Protein AF-A0A8I6X131-F1 (afdb_monomer)

pLDDT: mean 88.71, std 11.03, range [40.94, 98.12]

Solvent-accessible surface area (backbone atoms only — not comparable to full-atom values): 5095 Å² total; per-residue (Å²): 132,86,80,82,77,81,71,48,68,46,80,50,68,73,33,86,46,61,72,90,47,75,65,56,45,30,66,80,62,36,92,57,34,78,42,74,50,73,47,51,24,70,97,50,96,38,14,37,38,44,33,28,15,71,93,44,36,46,76,81,47,71,51,79,59,97,89,49,69,38,38,35,37,27,44,68,97,53,87,65,68,49,77,82

Structure (mmCIF, N/CA/C/O backbone):
data_AF-A0A8I6X131-F1
#
_entry.id   AF-A0A8I6X131-F1
#
loop_
_atom_site.group_PDB
_atom_site.id
_atom_site.type_symbol
_atom_site.label_atom_id
_atom_site.label_alt_id
_atom_site.label_comp_id
_atom_site.label_asym_id
_atom_site.label_entity_id
_atom_site.label_seq_id
_atom_site.pdbx_PDB_ins_code
_atom_site.Cartn_x
_atom_site.Cartn_y
_atom_site.Cartn_z
_atom_site.occupancy
_atom_site.B_iso_or_equiv
_atom_site.auth_seq_id
_atom_site.auth_comp_id
_atom_site.auth_asym_id
_atom_site.auth_atom_id
_atom_site.pdbx_PDB_model_num
ATOM 1 N N . MET A 1 1 ? 7.518 15.563 27.160 1.00 40.94 1 MET A N 1
ATOM 2 C CA . MET A 1 1 ? 7.222 14.174 26.744 1.00 40.94 1 MET A CA 1
ATOM 3 C C . MET A 1 1 ? 6.793 14.234 25.289 1.00 40.94 1 MET A C 1
ATOM 5 O O . MET A 1 1 ? 5.856 14.963 25.001 1.00 40.94 1 MET A O 1
ATOM 9 N N . ALA A 1 2 ? 7.521 13.599 24.369 1.00 49.16 2 ALA A N 1
ATOM 10 C CA . ALA A 1 2 ? 7.145 13.604 22.957 1.00 49.16 2 ALA A CA 1
ATOM 11 C C . ALA A 1 2 ? 5.907 12.718 22.771 1.00 49.16 2 ALA A C 1
ATOM 13 O O . ALA A 1 2 ? 5.938 11.534 23.106 1.00 49.16 2 ALA A O 1
ATOM 14 N N . THR A 1 3 ? 4.811 13.287 22.280 1.00 52.44 3 THR A N 1
ATOM 15 C CA . THR A 1 3 ? 3.623 12.514 21.917 1.00 52.44 3 THR A CA 1
ATOM 16 C C . THR A 1 3 ? 3.989 11.640 20.723 1.00 52.44 3 THR A C 1
ATOM 18 O O . THR A 1 3 ? 4.245 12.147 19.634 1.00 52.44 3 THR A O 1
ATOM 21 N N . ALA A 1 4 ? 4.060 10.324 20.919 1.00 62.97 4 ALA A N 1
ATOM 22 C CA . ALA A 1 4 ? 4.233 9.397 19.811 1.00 62.97 4 ALA A CA 1
ATOM 23 C C . ALA A 1 4 ? 2.974 9.461 18.934 1.00 62.97 4 ALA A C 1
ATOM 25 O O . ALA A 1 4 ? 1.923 8.933 19.297 1.00 62.97 4 ALA A O 1
ATOM 26 N N . HIS A 1 5 ? 3.057 10.155 17.799 1.00 66.56 5 HIS A N 1
ATOM 27 C CA . HIS A 1 5 ? 1.958 10.201 16.845 1.00 66.56 5 HIS A CA 1
ATOM 28 C C . HIS A 1 5 ? 1.743 8.802 16.259 1.00 66.56 5 HIS A C 1
ATOM 30 O O . HIS A 1 5 ? 2.654 8.206 15.682 1.00 66.56 5 HIS A O 1
ATOM 36 N N . ARG A 1 6 ? 0.532 8.258 16.428 1.00 79.62 6 ARG A N 1
ATOM 37 C CA . ARG A 1 6 ? 0.157 6.968 15.842 1.00 79.62 6 ARG A CA 1
ATOM 38 C C . ARG A 1 6 ? 0.005 7.151 14.335 1.00 79.62 6 ARG A C 1
ATOM 40 O O . ARG A 1 6 ? -0.883 7.862 13.876 1.00 79.62 6 ARG A O 1
ATOM 47 N N . ILE A 1 7 ? 0.882 6.507 13.578 1.00 86.56 7 ILE A N 1
ATOM 48 C CA . ILE A 1 7 ? 0.859 6.544 12.118 1.00 86.56 7 ILE A CA 1
ATOM 49 C C . ILE A 1 7 ? -0.230 5.587 11.637 1.00 86.56 7 ILE A C 1
ATOM 51 O O . ILE A 1 7 ? -0.150 4.391 11.900 1.00 86.56 7 ILE A O 1
ATOM 55 N N . ALA A 1 8 ? -1.244 6.113 10.953 1.00 91.25 8 ALA A N 1
ATOM 56 C CA . ALA A 1 8 ? -2.302 5.300 10.355 1.00 91.25 8 ALA A CA 1
ATOM 57 C C . ALA A 1 8 ? -1.867 4.690 9.019 1.00 91.25 8 ALA A C 1
ATOM 59 O O . ALA A 1 8 ? -2.132 3.522 8.746 1.00 91.25 8 ALA A O 1
ATOM 60 N N . ILE A 1 9 ? -1.185 5.495 8.203 1.00 93.00 9 ILE A N 1
ATOM 61 C CA . ILE A 1 9 ? -0.737 5.151 6.857 1.00 93.00 9 ILE A CA 1
ATOM 62 C C . ILE A 1 9 ? 0.677 5.696 6.685 1.00 93.00 9 ILE A C 1
ATOM 64 O O . ILE A 1 9 ? 0.971 6.826 7.078 1.00 93.00 9 ILE A O 1
ATOM 68 N N . LEU A 1 10 ? 1.547 4.899 6.084 1.00 92.94 10 LEU A N 1
ATOM 69 C CA . LEU A 1 10 ? 2.825 5.325 5.549 1.00 92.94 10 LEU A CA 1
ATOM 70 C C . LEU A 1 10 ? 2.839 5.091 4.042 1.00 92.94 10 LEU A C 1
ATOM 72 O O . LEU A 1 10 ? 2.687 3.954 3.607 1.00 92.94 10 LEU A O 1
ATOM 76 N N . CYS A 1 11 ? 3.207 6.123 3.289 1.00 94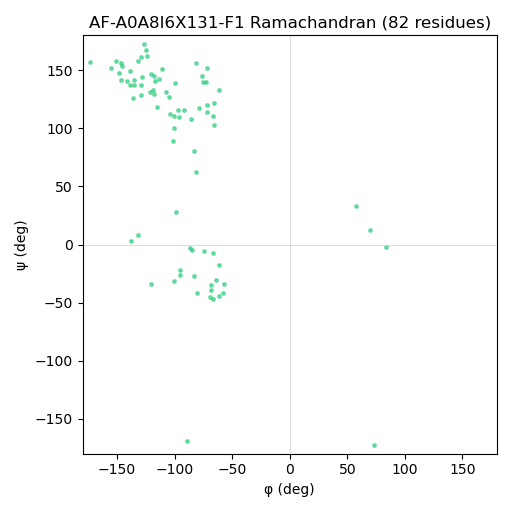.31 11 CYS A N 1
ATOM 77 C CA . CYS A 1 11 ? 3.648 5.999 1.906 1.00 94.31 11 CYS A CA 1
ATOM 78 C C . CYS A 1 11 ? 5.162 6.232 1.817 1.00 94.31 11 CYS A C 1
ATOM 80 O O . CYS A 1 11 ? 5.674 7.217 2.349 1.00 94.31 11 CYS A O 1
ATOM 82 N N . ILE A 1 12 ? 5.875 5.339 1.139 1.00 92.94 12 ILE A N 1
ATOM 83 C CA . ILE A 1 12 ? 7.306 5.472 0.841 1.00 92.94 12 ILE A CA 1
ATOM 84 C C . ILE A 1 12 ? 7.545 5.241 -0.644 1.00 92.94 12 ILE A C 1
ATOM 86 O O . ILE A 1 12 ? 6.973 4.330 -1.238 1.00 92.94 12 ILE A O 1
ATOM 90 N N . GLN A 1 13 ? 8.389 6.084 -1.230 1.00 92.88 13 GLN A N 1
ATOM 91 C CA . GLN A 1 13 ? 8.786 6.042 -2.636 1.00 92.88 13 GLN A CA 1
ATOM 92 C C . GLN A 1 13 ? 10.311 5.980 -2.745 1.00 92.88 13 GLN A C 1
ATOM 94 O O . GLN A 1 13 ? 11.012 6.178 -1.751 1.00 92.88 13 GLN A O 1
ATOM 99 N N . GLU A 1 14 ? 10.808 5.669 -3.943 1.00 93.69 14 GLU A N 1
ATOM 100 C CA . GLU A 1 14 ? 12.239 5.519 -4.248 1.00 93.69 14 GLU A CA 1
ATOM 101 C C . GLU A 1 14 ? 12.958 4.461 -3.389 1.00 93.69 14 GLU A C 1
ATOM 103 O O . GLU A 1 14 ? 14.141 4.568 -3.062 1.00 93.69 14 GLU A O 1
ATOM 108 N N . THR A 1 15 ? 12.248 3.392 -3.017 1.00 93.31 15 THR A N 1
ATOM 109 C CA . THR A 1 15 ? 12.831 2.284 -2.246 1.00 93.31 15 THR A CA 1
ATOM 110 C C . THR A 1 15 ? 13.701 1.391 -3.134 1.00 93.31 15 THR A C 1
ATOM 112 O O . THR A 1 15 ? 13.376 1.149 -4.292 1.00 93.31 15 THR A O 1
ATOM 115 N N . LYS A 1 16 ? 14.795 0.841 -2.595 1.00 93.81 16 LYS A N 1
ATOM 116 C CA . LYS A 1 16 ? 15.655 -0.148 -3.284 1.00 93.81 16 LYS A CA 1
ATOM 117 C C . LYS A 1 16 ? 15.340 -1.590 -2.871 1.00 93.81 16 LYS A C 1
ATOM 119 O O . LYS A 1 16 ? 16.214 -2.450 -2.851 1.00 93.81 16 LYS A O 1
ATOM 124 N N . ILE A 1 17 ? 14.092 -1.842 -2.482 1.00 92.81 17 ILE A N 1
ATOM 125 C CA . ILE A 1 17 ? 13.661 -3.108 -1.889 1.00 92.81 17 ILE A CA 1
ATOM 126 C C . ILE A 1 17 ? 13.036 -3.982 -2.978 1.00 92.81 17 ILE A C 1
ATOM 128 O O . ILE A 1 17 ? 11.992 -3.644 -3.537 1.00 92.81 17 ILE A O 1
ATOM 132 N N . ALA A 1 18 ? 13.671 -5.118 -3.263 1.00 91.88 18 ALA A N 1
ATOM 133 C CA .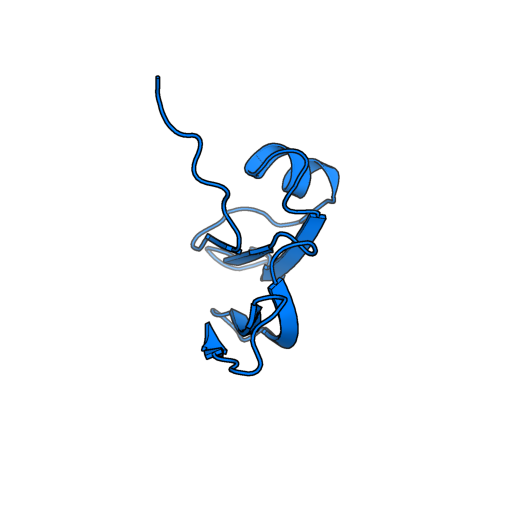 ALA A 1 18 ? 13.184 -6.086 -4.248 1.00 91.88 18 ALA A CA 1
ATOM 134 C C . ALA A 1 18 ? 12.130 -7.052 -3.677 1.00 91.88 18 ALA A C 1
ATOM 136 O O . ALA A 1 18 ? 11.279 -7.536 -4.417 1.00 91.88 18 ALA A O 1
ATOM 137 N N . ALA A 1 19 ? 12.161 -7.322 -2.368 1.00 91.69 19 ALA A N 1
ATOM 138 C CA . ALA A 1 19 ? 11.229 -8.227 -1.701 1.00 91.69 19 ALA A CA 1
ATOM 139 C C . ALA A 1 19 ? 10.741 -7.633 -0.374 1.00 91.69 19 ALA A C 1
ATOM 141 O O . ALA A 1 19 ? 11.539 -7.267 0.486 1.00 91.69 19 ALA A O 1
ATOM 142 N N . TRP A 1 20 ? 9.420 -7.558 -0.209 1.00 91.06 20 TRP A N 1
ATOM 143 C CA . TRP A 1 20 ? 8.762 -6.998 0.972 1.00 91.06 20 TRP A CA 1
ATOM 144 C C . TRP A 1 20 ? 8.276 -8.114 1.893 1.00 91.06 20 TRP A C 1
ATOM 146 O O . TRP A 1 20 ? 7.148 -8.588 1.761 1.00 91.06 20 TRP A O 1
ATOM 156 N N . SER A 1 21 ? 9.134 -8.551 2.816 1.00 89.50 21 SER A N 1
ATOM 157 C CA . SER A 1 21 ? 8.761 -9.577 3.792 1.00 89.50 21 SER A CA 1
ATOM 158 C C . SER A 1 21 ? 7.972 -8.985 4.974 1.00 89.50 21 SER A C 1
ATOM 160 O O . SER A 1 21 ? 8.105 -7.793 5.277 1.00 89.50 21 SER A O 1
ATOM 162 N N . PRO A 1 22 ? 7.160 -9.788 5.685 1.00 85.75 22 PRO A N 1
ATOM 163 C CA . PRO A 1 22 ? 6.490 -9.346 6.909 1.00 85.75 22 PRO A CA 1
ATOM 164 C C . PRO A 1 22 ? 7.458 -8.840 7.990 1.00 85.75 22 PRO A C 1
ATOM 166 O O . PRO A 1 22 ? 7.123 -7.918 8.734 1.00 85.75 22 PRO A O 1
ATOM 169 N N . GLU A 1 23 ? 8.657 -9.416 8.084 1.00 88.06 23 GLU A N 1
ATOM 170 C CA . GLU A 1 23 ? 9.707 -9.011 9.025 1.00 88.06 23 GLU A CA 1
ATOM 171 C C . GLU A 1 23 ? 10.228 -7.616 8.685 1.00 88.06 23 GLU A C 1
ATOM 173 O O . GLU A 1 23 ? 10.273 -6.759 9.565 1.00 88.06 23 GLU A O 1
ATOM 178 N N . LEU A 1 24 ? 10.516 -7.359 7.405 1.00 88.94 24 LEU A N 1
ATOM 179 C CA . LEU A 1 24 ? 10.938 -6.045 6.924 1.00 88.94 24 LEU A CA 1
ATOM 180 C C . LEU A 1 24 ? 9.853 -4.987 7.162 1.00 88.94 24 LEU A C 1
ATOM 182 O O . LEU A 1 24 ? 10.132 -3.895 7.650 1.00 88.94 24 LEU A O 1
ATOM 186 N N . VAL A 1 25 ? 8.592 -5.319 6.873 1.00 87.06 25 VAL A N 1
ATOM 187 C CA . VAL A 1 25 ? 7.444 -4.437 7.143 1.00 87.06 25 VAL A CA 1
ATOM 188 C C . VAL A 1 25 ? 7.362 -4.076 8.633 1.00 87.06 25 VAL A C 1
ATOM 190 O O . VAL A 1 25 ? 7.143 -2.910 8.974 1.00 87.06 25 VAL A O 1
ATOM 193 N N . ARG A 1 26 ? 7.603 -5.046 9.526 1.00 84.69 26 ARG A N 1
ATOM 194 C CA . ARG A 1 26 ? 7.670 -4.820 10.979 1.00 84.69 26 ARG A CA 1
ATOM 195 C C . ARG A 1 26 ? 8.889 -4.001 11.397 1.00 84.69 26 ARG A C 1
ATOM 197 O O . ARG A 1 26 ? 8.775 -3.225 12.340 1.00 84.69 26 ARG A O 1
ATOM 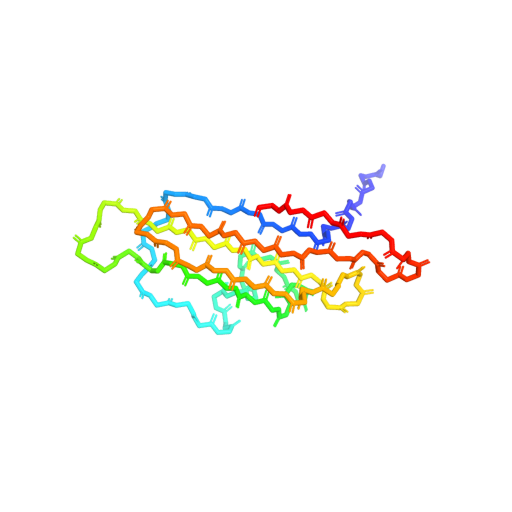204 N N . GLU A 1 27 ? 10.029 -4.153 10.734 1.00 85.31 27 GLU A N 1
ATOM 205 C CA . GLU A 1 27 ? 11.253 -3.405 11.042 1.00 85.31 27 GLU A CA 1
ATOM 206 C C . GLU A 1 27 ? 11.120 -1.920 10.681 1.00 85.31 27 GLU A C 1
ATOM 208 O O . GLU A 1 27 ? 11.424 -1.056 11.500 1.00 85.31 27 GLU A O 1
ATOM 213 N N . ILE A 1 28 ? 10.573 -1.603 9.502 1.00 81.69 28 ILE A N 1
ATOM 214 C CA . ILE A 1 28 ? 10.447 -0.215 9.018 1.00 81.69 28 ILE A CA 1
ATOM 215 C C . ILE A 1 28 ? 9.510 0.611 9.919 1.00 81.69 28 ILE A C 1
ATOM 217 O O . ILE A 1 28 ? 9.652 1.834 10.012 1.00 81.69 28 ILE A O 1
ATOM 221 N N . ARG A 1 29 ? 8.498 -0.011 10.544 1.00 74.00 29 ARG A N 1
ATOM 222 C CA . ARG A 1 29 ? 7.376 0.723 11.169 1.00 74.00 29 ARG A CA 1
ATOM 223 C C . ARG A 1 29 ? 6.909 0.207 12.530 1.00 74.00 29 ARG A C 1
ATOM 225 O O . ARG A 1 29 ? 5.959 0.754 13.093 1.00 74.00 29 ARG A O 1
ATOM 232 N N . GLY A 1 30 ? 7.571 -0.802 13.084 1.00 71.06 30 GLY A N 1
ATOM 233 C CA . GLY A 1 30 ? 7.182 -1.439 14.338 1.00 71.06 30 GLY A CA 1
ATOM 234 C C . GLY A 1 30 ? 5.944 -2.334 14.206 1.00 71.06 30 GLY A C 1
ATOM 235 O O . GLY A 1 30 ? 5.421 -2.587 13.124 1.00 71.06 30 GLY A O 1
ATOM 236 N N . ALA A 1 31 ? 5.440 -2.826 15.340 1.00 67.12 31 ALA A N 1
ATOM 237 C CA . ALA A 1 31 ? 4.437 -3.897 15.392 1.00 67.12 31 ALA A CA 1
ATOM 238 C C . ALA A 1 31 ? 3.036 -3.556 14.832 1.00 67.12 31 ALA A C 1
ATOM 240 O O . ALA A 1 31 ? 2.190 -4.445 14.766 1.00 67.12 31 ALA A O 1
ATOM 241 N N . ARG A 1 32 ? 2.756 -2.296 14.471 1.00 73.19 32 ARG A N 1
ATOM 242 C CA . ARG A 1 32 ? 1.383 -1.819 14.212 1.00 73.19 32 ARG A CA 1
ATOM 243 C C . ARG A 1 32 ? 0.996 -1.725 12.738 1.00 73.19 32 ARG A C 1
ATOM 245 O O . ARG A 1 32 ? -0.160 -1.981 12.409 1.00 73.19 32 ARG A O 1
ATOM 252 N N . LEU A 1 33 ? 1.935 -1.438 11.833 1.00 73.75 33 LEU A N 1
ATOM 253 C CA . LEU A 1 33 ? 1.638 -1.456 10.396 1.00 73.75 33 LEU A CA 1
ATOM 254 C C . LEU A 1 33 ? 1.733 -2.889 9.870 1.00 73.75 33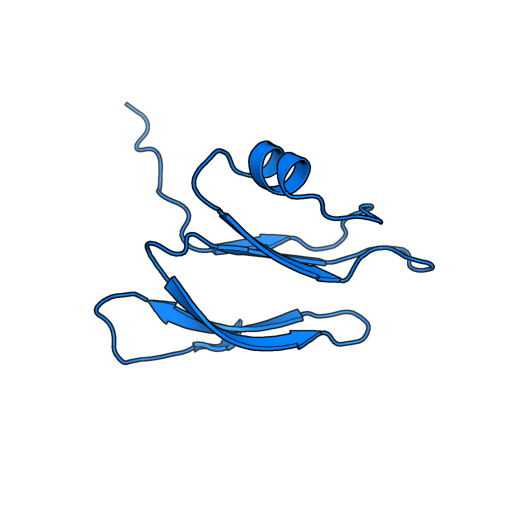 LEU A C 1
ATOM 256 O O . LEU A 1 33 ? 2.747 -3.322 9.337 1.00 73.75 33 LEU A O 1
ATOM 260 N N . THR A 1 34 ? 0.669 -3.654 10.098 1.00 77.38 34 THR A N 1
ATOM 261 C CA . THR A 1 34 ? 0.624 -5.100 9.818 1.00 77.38 34 THR A CA 1
ATOM 262 C C . THR A 1 34 ? 0.256 -5.437 8.375 1.00 77.38 34 THR A C 1
ATOM 264 O O . THR A 1 34 ? 0.242 -6.611 8.000 1.00 77.38 34 THR A O 1
ATOM 267 N N . LYS A 1 35 ? -0.075 -4.431 7.562 1.00 88.56 35 LYS A N 1
ATOM 268 C CA . LYS A 1 35 ? -0.458 -4.597 6.162 1.00 88.56 35 LYS A CA 1
ATOM 269 C C . LYS A 1 35 ? 0.365 -3.684 5.263 1.00 88.56 35 LYS A C 1
ATOM 271 O O . LYS A 1 35 ? 0.718 -2.573 5.654 1.00 88.56 35 LYS A O 1
ATOM 276 N N . CYS A 1 36 ? 0.677 -4.194 4.076 1.00 92.44 36 CYS A N 1
ATOM 277 C CA . CYS A 1 36 ? 1.542 -3.557 3.097 1.00 92.44 36 CYS A CA 1
ATOM 278 C C . CYS A 1 36 ? 1.064 -3.900 1.682 1.00 92.44 36 CYS A C 1
ATOM 280 O O . CYS A 1 36 ? 0.667 -5.037 1.419 1.00 92.44 36 CYS A O 1
ATOM 282 N N . ILE A 1 37 ? 1.134 -2.919 0.787 1.00 95.00 37 ILE A N 1
ATOM 283 C CA . ILE A 1 37 ? 1.098 -3.083 -0.667 1.00 95.00 37 ILE A CA 1
ATOM 284 C C . ILE A 1 37 ? 2.400 -2.483 -1.186 1.00 95.00 37 ILE A C 1
ATOM 286 O O . ILE A 1 37 ? 2.743 -1.365 -0.805 1.00 95.00 37 ILE A O 1
ATOM 290 N N . ALA A 1 38 ? 3.115 -3.203 -2.045 1.00 94.75 38 ALA A N 1
ATOM 291 C CA . ALA A 1 38 ? 4.412 -2.765 -2.536 1.00 94.75 38 ALA A CA 1
ATOM 292 C C . ALA A 1 38 ? 4.567 -2.957 -4.046 1.00 94.75 38 ALA A C 1
ATOM 294 O O . ALA A 1 38 ? 4.160 -3.972 -4.606 1.00 94.75 38 ALA A O 1
ATOM 295 N N . LEU A 1 39 ? 5.216 -1.978 -4.666 1.00 95.25 39 LEU A N 1
ATOM 296 C CA . LEU A 1 39 ? 5.797 -2.007 -5.997 1.00 95.25 39 LEU A CA 1
ATOM 297 C C . LEU A 1 39 ? 7.305 -2.235 -5.803 1.00 95.25 39 LEU A C 1
ATOM 299 O O . LEU A 1 39 ? 8.007 -1.297 -5.416 1.00 95.25 39 LEU A O 1
ATOM 303 N N . PRO A 1 40 ? 7.813 -3.465 -5.975 1.00 92.62 40 PRO A N 1
ATOM 304 C CA . PRO A 1 40 ? 9.209 -3.780 -5.700 1.00 92.62 40 PRO A CA 1
ATOM 305 C C . PRO A 1 40 ? 10.146 -3.179 -6.755 1.00 92.62 40 PRO A C 1
ATOM 307 O O . PRO A 1 40 ? 9.782 -3.027 -7.920 1.00 92.62 40 PRO A O 1
ATOM 310 N N . ALA A 1 41 ? 11.385 -2.894 -6.357 1.00 91.50 41 ALA A N 1
ATOM 311 C CA . ALA A 1 41 ? 12.422 -2.374 -7.248 1.00 91.50 41 ALA A CA 1
ATOM 312 C C . ALA A 1 41 ? 13.086 -3.499 -8.071 1.00 91.50 41 ALA A C 1
ATOM 314 O O . ALA A 1 41 ? 14.273 -3.786 -7.908 1.00 91.50 41 ALA A O 1
ATOM 315 N N . ILE A 1 42 ? 12.314 -4.190 -8.917 1.00 86.38 42 ILE A N 1
ATOM 316 C CA . ILE A 1 42 ? 12.810 -5.273 -9.785 1.00 86.38 42 ILE A CA 1
ATOM 317 C C . ILE A 1 42 ? 13.007 -4.725 -11.196 1.00 86.38 42 ILE A C 1
ATOM 319 O O . ILE A 1 42 ? 12.043 -4.412 -11.886 1.00 86.38 42 ILE A O 1
ATOM 323 N N . GLY A 1 43 ? 14.264 -4.614 -11.632 1.00 81.44 43 GLY A N 1
ATOM 324 C CA . GLY A 1 43 ? 14.594 -4.081 -12.960 1.00 81.44 43 GLY A CA 1
ATOM 325 C C . GLY A 1 43 ? 14.323 -2.578 -13.118 1.00 81.44 43 GLY A C 1
ATOM 326 O O . GLY A 1 43 ? 14.355 -2.068 -14.234 1.00 81.44 43 GLY A O 1
ATOM 327 N N . THR A 1 44 ? 14.071 -1.867 -12.017 1.00 85.00 44 THR A N 1
ATOM 328 C CA . THR A 1 44 ? 13.823 -0.422 -11.979 1.00 85.00 44 THR A CA 1
ATOM 329 C C . THR A 1 44 ? 14.793 0.275 -11.027 1.00 85.00 44 THR A C 1
ATOM 331 O O . THR A 1 44 ? 15.398 -0.339 -10.146 1.00 85.00 44 THR A O 1
ATOM 334 N N . SER A 1 45 ? 14.916 1.595 -11.171 1.00 83.75 45 SER A N 1
ATOM 335 C CA . SER A 1 45 ? 15.701 2.424 -10.252 1.00 83.75 45 SER A CA 1
ATOM 336 C C . SER A 1 45 ? 15.018 2.649 -8.900 1.00 83.75 45 SER A C 1
ATOM 338 O O . SER A 1 45 ? 15.643 3.226 -8.020 1.00 83.75 45 SER A O 1
ATOM 340 N N . GLY A 1 46 ? 13.785 2.205 -8.681 1.00 91.38 46 GLY A N 1
ATOM 341 C CA . GLY A 1 46 ? 13.078 2.466 -7.433 1.00 91.38 46 GLY A CA 1
ATOM 342 C C . GLY A 1 46 ? 11.751 1.727 -7.357 1.00 91.38 46 GLY A C 1
ATOM 343 O O . GLY A 1 46 ? 11.174 1.345 -8.375 1.00 91.38 46 GLY A O 1
ATOM 344 N N . GLY A 1 47 ? 11.293 1.514 -6.131 1.00 94.69 47 GLY A N 1
ATOM 345 C CA . GLY A 1 47 ? 10.001 0.935 -5.799 1.00 94.69 47 GLY A CA 1
ATOM 346 C C . GLY A 1 47 ? 9.215 1.829 -4.847 1.00 94.69 47 GLY A C 1
ATOM 347 O O . GLY A 1 47 ? 9.746 2.788 -4.282 1.00 94.69 47 GLY A O 1
ATOM 348 N N . ALA A 1 48 ? 7.963 1.475 -4.599 1.00 95.62 48 ALA A N 1
ATOM 349 C CA . ALA A 1 48 ? 7.083 2.183 -3.679 1.00 95.62 48 ALA A CA 1
ATOM 350 C C . ALA A 1 48 ? 6.389 1.202 -2.732 1.00 95.62 48 ALA A C 1
ATOM 352 O O . ALA A 1 48 ? 6.252 0.021 -3.045 1.00 95.62 48 ALA A O 1
ATOM 353 N N . ALA A 1 49 ? 5.921 1.684 -1.586 1.00 95.19 49 ALA A N 1
ATOM 354 C CA . ALA A 1 49 ? 5.049 0.910 -0.716 1.00 95.19 49 ALA A CA 1
ATOM 355 C C . ALA A 1 49 ? 4.069 1.796 0.055 1.00 95.19 49 ALA A C 1
ATOM 357 O O . ALA A 1 49 ? 4.387 2.923 0.441 1.00 95.19 49 ALA A O 1
ATOM 358 N N . ILE A 1 50 ? 2.886 1.239 0.304 1.00 95.62 50 ILE A N 1
ATOM 359 C CA . ILE A 1 50 ? 1.870 1.772 1.207 1.00 95.62 50 ILE A CA 1
ATOM 360 C C . ILE A 1 50 ? 1.709 0.770 2.348 1.00 95.62 50 ILE A C 1
ATOM 362 O O . ILE A 1 50 ? 1.326 -0.378 2.124 1.00 95.62 50 ILE A O 1
ATOM 366 N N . LEU A 1 51 ? 1.998 1.202 3.573 1.00 94.00 51 LEU A N 1
ATOM 367 C CA . LEU A 1 51 ? 1.836 0.423 4.797 1.00 94.00 51 LEU A CA 1
ATOM 368 C C . LEU A 1 51 ? 0.747 1.063 5.651 1.00 94.00 51 LEU A C 1
ATOM 370 O O . LEU A 1 51 ? 0.675 2.288 5.730 1.00 94.00 51 LEU A O 1
ATOM 374 N N . TRP A 1 52 ? -0.076 0.267 6.329 1.00 93.50 52 TRP A N 1
ATOM 375 C CA . TRP A 1 52 ? -1.141 0.819 7.167 1.00 93.50 52 TRP A CA 1
ATOM 376 C C . TRP A 1 52 ? -1.445 -0.005 8.415 1.00 93.50 52 TRP A C 1
ATOM 378 O O . TRP A 1 52 ? -1.175 -1.208 8.501 1.00 93.50 52 TRP A O 1
ATOM 388 N N . ASP A 1 53 ? -2.016 0.686 9.398 1.00 92.00 53 ASP A N 1
ATOM 389 C CA . ASP A 1 53 ? -2.542 0.108 10.624 1.00 92.00 53 ASP A CA 1
ATOM 390 C C . ASP A 1 53 ? -3.977 -0.355 10.359 1.00 92.00 53 ASP A C 1
ATOM 392 O O . ASP A 1 53 ? -4.897 0.453 10.211 1.00 92.00 53 ASP A O 1
ATOM 396 N N . LYS A 1 54 ? -4.176 -1.674 10.295 1.00 90.94 54 LYS A N 1
ATOM 397 C CA . LYS A 1 54 ? -5.497 -2.281 10.072 1.00 90.94 54 LYS A CA 1
ATOM 398 C C . LYS A 1 54 ? -6.511 -1.954 11.177 1.00 90.94 54 LYS A C 1
ATOM 400 O O . LYS A 1 54 ? -7.700 -2.164 10.976 1.00 90.94 54 LYS A O 1
ATOM 405 N N . GLU A 1 55 ? -6.047 -1.499 12.342 1.00 91.69 55 GLU A N 1
ATOM 406 C CA . GLU A 1 55 ? -6.900 -1.066 13.453 1.00 91.69 55 GLU A CA 1
ATOM 407 C C . GLU A 1 55 ? -7.310 0.406 13.344 1.00 91.69 55 GLU A C 1
ATOM 409 O O . GLU A 1 55 ? -8.034 0.897 14.206 1.00 91.69 55 GLU A O 1
ATOM 414 N N . LEU A 1 56 ? -6.827 1.133 12.334 1.00 92.44 56 LEU A N 1
ATOM 415 C CA . LEU A 1 56 ? -7.181 2.532 12.103 1.00 92.44 56 LEU A CA 1
ATOM 416 C C . LEU A 1 56 ? -7.829 2.762 10.746 1.00 92.44 56 LEU A C 1
ATOM 418 O O . LEU A 1 56 ? -8.682 3.641 10.632 1.00 92.4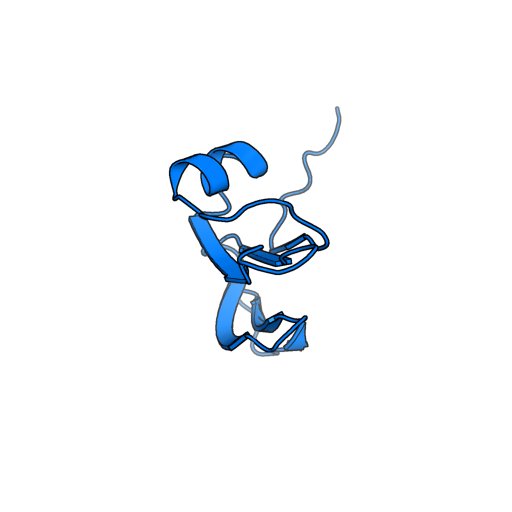4 56 LEU A O 1
ATOM 422 N N . VAL A 1 57 ? -7.427 2.009 9.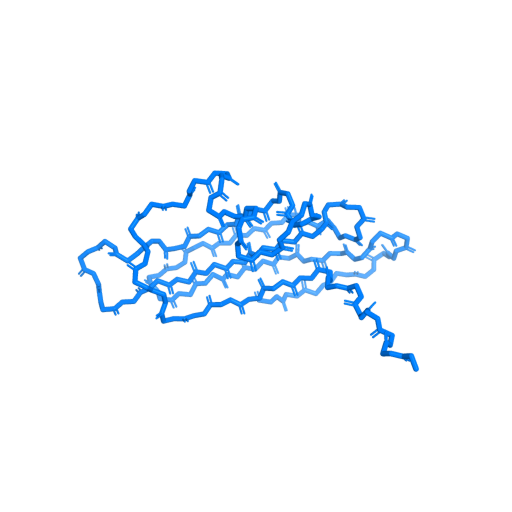721 1.00 94.50 57 VAL A N 1
ATOM 423 C CA . VAL A 1 57 ? -7.915 2.209 8.355 1.00 94.50 57 VAL A CA 1
ATOM 424 C C . VAL A 1 57 ? -8.212 0.900 7.637 1.00 94.50 57 VAL A C 1
ATOM 426 O O . VAL A 1 57 ? -7.551 -0.123 7.832 1.00 94.50 57 VAL A O 1
ATOM 429 N N . ILE A 1 58 ? -9.189 0.973 6.740 1.00 95.88 58 ILE A N 1
ATOM 430 C CA . ILE A 1 58 ? -9.533 -0.058 5.769 1.00 95.88 58 ILE A CA 1
ATOM 431 C C . ILE A 1 58 ? -9.032 0.402 4.405 1.00 95.88 58 ILE A C 1
ATOM 433 O O . ILE A 1 58 ? -9.382 1.484 3.939 1.00 95.88 58 ILE A O 1
ATOM 437 N N . VAL A 1 59 ? -8.255 -0.450 3.740 1.00 96.38 59 VAL A N 1
ATOM 438 C CA . VAL A 1 59 ? -7.935 -0.301 2.318 1.00 96.38 59 VAL A CA 1
ATOM 439 C C . VAL A 1 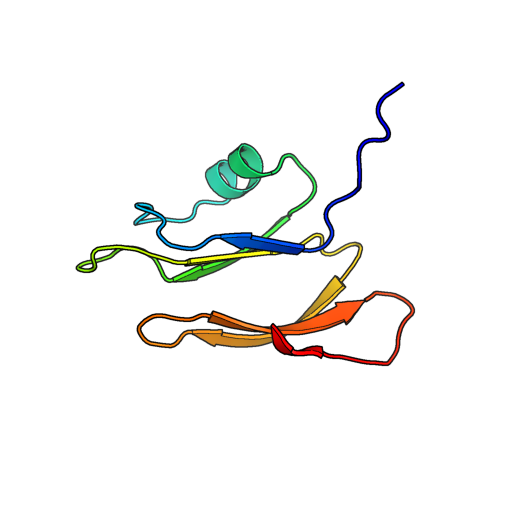59 ? -8.905 -1.182 1.538 1.00 96.38 59 VAL A C 1
ATOM 441 O O . VAL A 1 59 ? -8.844 -2.406 1.640 1.00 96.38 59 VAL A O 1
ATOM 444 N N . SER A 1 60 ? -9.832 -0.562 0.807 1.00 96.38 60 SER A N 1
ATOM 445 C CA . SER A 1 60 ? -10.936 -1.268 0.130 1.00 96.38 60 SER A CA 1
ATOM 446 C C . SER A 1 60 ? -10.656 -1.601 -1.336 1.00 96.38 60 SER A C 1
ATOM 448 O O . SER A 1 60 ? -11.271 -2.507 -1.886 1.00 96.38 60 SER A O 1
ATOM 450 N N . SER A 1 61 ? -9.735 -0.879 -1.970 1.00 96.56 61 SER A N 1
ATOM 451 C CA . SER A 1 61 ? -9.288 -1.111 -3.344 1.00 96.56 61 SER A CA 1
ATOM 452 C C . SER A 1 61 ? -7.883 -0.553 -3.508 1.00 96.56 61 SER A C 1
ATOM 454 O O . SER A 1 61 ? -7.532 0.418 -2.840 1.00 96.56 61 SER A O 1
ATOM 456 N N . TYR A 1 62 ? -7.092 -1.125 -4.408 1.00 97.56 62 TYR A N 1
ATOM 457 C CA . TYR A 1 62 ? -5.798 -0.572 -4.788 1.00 97.56 62 TYR A CA 1
ATOM 458 C C . TYR A 1 62 ? -5.452 -0.945 -6.229 1.00 97.56 62 TYR A C 1
ATOM 460 O O . TYR A 1 62 ? -5.976 -1.921 -6.765 1.00 97.56 62 TYR A O 1
ATOM 468 N N . ALA A 1 63 ? -4.561 -0.171 -6.840 1.00 97.19 63 ALA A N 1
ATOM 469 C CA . ALA A 1 63 ? -3.934 -0.508 -8.109 1.00 97.19 63 ALA A CA 1
ATOM 470 C C . ALA A 1 63 ? -2.432 -0.226 -8.032 1.00 97.19 63 ALA A C 1
ATOM 472 O O . ALA A 1 63 ? -2.005 0.797 -7.495 1.00 97.19 63 ALA A O 1
ATOM 473 N N . ILE A 1 64 ? -1.639 -1.146 -8.575 1.00 95.75 64 ILE A N 1
ATOM 474 C CA . ILE A 1 64 ? -0.195 -0.987 -8.741 1.00 95.75 64 ILE A CA 1
ATOM 475 C C . ILE A 1 64 ? 0.041 -0.683 -10.219 1.00 95.75 64 ILE A C 1
ATOM 477 O O . ILE A 1 64 ? -0.224 -1.519 -11.080 1.00 95.75 64 ILE A O 1
ATOM 481 N N . GLY A 1 65 ? 0.477 0.538 -10.504 1.00 91.62 65 GLY A N 1
ATOM 482 C CA . GLY A 1 65 ? 0.922 0.959 -11.826 1.00 91.62 65 GLY A CA 1
ATOM 483 C C . GLY A 1 65 ? 2.415 0.702 -12.031 1.00 91.62 65 GLY A C 1
ATOM 484 O O . GLY A 1 65 ? 3.075 0.060 -11.219 1.00 91.62 65 GLY A O 1
ATOM 485 N N . ILE A 1 66 ? 2.963 1.255 -13.115 1.00 87.81 66 ILE A N 1
ATOM 486 C CA . ILE A 1 66 ? 4.380 1.076 -13.474 1.00 87.81 66 ILE A CA 1
ATOM 487 C C . ILE A 1 66 ? 5.306 1.780 -12.464 1.00 87.81 66 ILE A C 1
ATOM 489 O O . ILE A 1 66 ? 6.341 1.233 -12.099 1.00 87.81 66 ILE A O 1
ATOM 493 N N . PHE A 1 67 ? 4.919 2.972 -11.991 1.00 89.00 67 PHE A N 1
ATOM 494 C CA . PHE A 1 67 ? 5.729 3.812 -11.088 1.00 89.00 67 PHE A CA 1
ATOM 495 C C . PHE A 1 67 ? 4.954 4.345 -9.876 1.00 89.00 67 PHE A C 1
ATOM 497 O O . PHE A 1 67 ? 5.440 5.210 -9.154 1.00 89.00 67 PHE A O 1
ATOM 504 N N . ALA A 1 68 ? 3.727 3.874 -9.663 1.00 92.06 68 ALA A N 1
ATOM 505 C CA . ALA A 1 68 ? 2.848 4.394 -8.625 1.00 92.06 68 ALA A CA 1
ATOM 506 C C . ALA A 1 68 ? 1.987 3.283 -8.030 1.00 92.06 68 ALA A C 1
ATOM 508 O O . ALA A 1 68 ? 1.671 2.297 -8.693 1.00 92.06 68 ALA A O 1
ATOM 509 N N . ILE A 1 69 ? 1.574 3.483 -6.785 1.00 96.69 69 ILE A N 1
ATOM 510 C CA . ILE A 1 69 ? 0.541 2.693 -6.123 1.00 96.69 69 ILE A CA 1
ATOM 511 C C . ILE A 1 69 ? -0.559 3.680 -5.776 1.00 96.69 69 ILE A C 1
ATOM 513 O O . ILE A 1 69 ? -0.253 4.733 -5.226 1.00 96.69 69 ILE A O 1
ATOM 517 N N . THR A 1 70 ? -1.808 3.335 -6.075 1.00 97.06 70 THR A N 1
ATOM 518 C CA . THR A 1 70 ? -2.958 4.070 -5.554 1.00 97.06 70 THR A CA 1
ATOM 519 C C . THR A 1 70 ? -3.816 3.161 -4.693 1.00 97.06 70 THR A C 1
ATOM 521 O O . THR A 1 70 ? -3.937 1.966 -4.980 1.00 97.06 70 THR A O 1
ATOM 524 N N . ALA A 1 71 ? -4.411 3.704 -3.637 1.00 97.94 71 ALA A N 1
ATOM 525 C CA . ALA A 1 71 ? -5.264 2.956 -2.726 1.00 97.94 71 ALA A CA 1
ATOM 526 C C . ALA A 1 71 ? -6.473 3.781 -2.278 1.00 97.94 71 ALA A C 1
ATOM 528 O O . ALA A 1 71 ? -6.358 4.967 -1.983 1.00 97.94 71 ALA A O 1
ATOM 529 N N . ARG A 1 72 ? -7.637 3.131 -2.182 1.00 98.12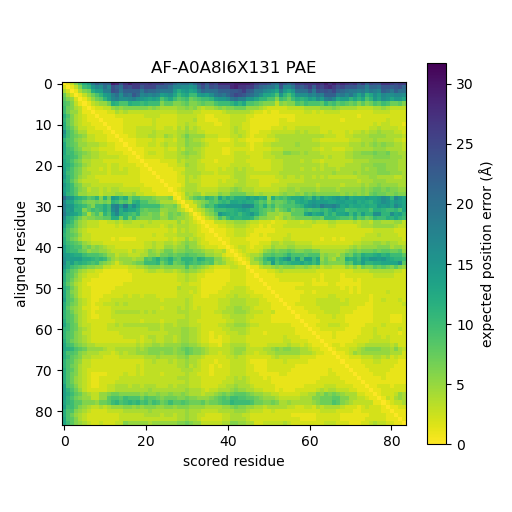 72 ARG A N 1
ATOM 530 C CA . ARG A 1 72 ? -8.850 3.710 -1.601 1.00 98.12 72 ARG A CA 1
ATOM 531 C C . ARG A 1 72 ? -8.915 3.383 -0.121 1.00 98.12 72 ARG A C 1
ATOM 533 O O . ARG A 1 72 ? -9.058 2.210 0.246 1.00 98.12 72 ARG A O 1
ATOM 540 N N . VAL A 1 73 ? -8.858 4.414 0.708 1.00 97.88 73 VAL A N 1
ATOM 541 C CA . VAL A 1 73 ? -8.732 4.303 2.159 1.00 97.88 73 VAL A CA 1
ATOM 542 C C . VAL A 1 73 ? -9.948 4.889 2.863 1.00 97.88 73 VAL A C 1
ATOM 544 O O . VAL A 1 73 ? -10.456 5.936 2.472 1.00 97.88 73 VAL A O 1
ATOM 547 N N . THR A 1 74 ? -10.384 4.219 3.924 1.00 97.81 74 THR A N 1
ATOM 548 C CA . THR A 1 74 ? -11.457 4.650 4.827 1.00 97.81 74 THR A CA 1
ATOM 549 C C . THR A 1 74 ? -10.940 4.549 6.258 1.00 97.81 74 THR A C 1
ATOM 551 O O . THR A 1 74 ? -10.429 3.495 6.646 1.00 97.81 74 THR A O 1
ATOM 554 N N . PHE A 1 75 ? -11.062 5.604 7.064 1.00 95.44 75 PHE A N 1
ATOM 555 C CA . PHE A 1 75 ? -10.768 5.502 8.497 1.00 95.44 75 PHE A CA 1
ATOM 556 C C . PHE A 1 75 ? -11.867 4.717 9.216 1.00 95.44 75 PHE A C 1
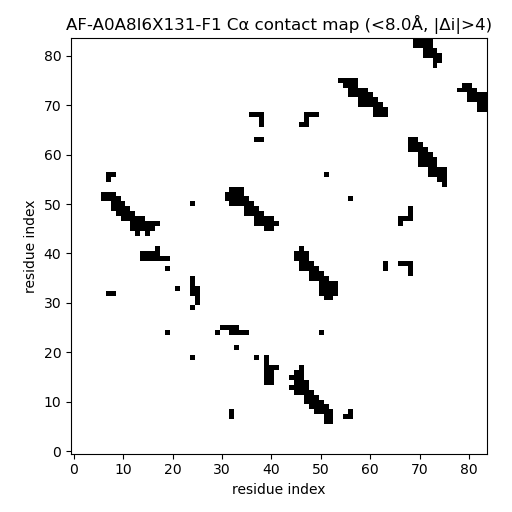ATOM 558 O O . PHE A 1 75 ? -13.052 4.882 8.932 1.00 95.44 75 PHE A O 1
ATOM 565 N N . LEU A 1 76 ? -11.488 3.863 10.168 1.00 94.31 76 LEU A N 1
ATOM 566 C CA . LEU A 1 76 ? -12.459 3.136 10.982 1.00 94.31 76 LEU A CA 1
ATOM 567 C C . LEU A 1 76 ? -13.325 4.116 11.780 1.00 94.31 76 LEU A C 1
ATOM 569 O O . LEU A 1 76 ? -12.822 5.049 12.402 1.00 94.31 76 LEU A O 1
ATOM 573 N N . GLY A 1 77 ? -14.638 3.890 11.752 1.00 93.00 77 GLY A N 1
ATOM 574 C CA . GLY A 1 77 ? -15.626 4.797 12.342 1.00 93.00 77 GLY A CA 1
ATOM 575 C C . GLY A 1 77 ? -16.029 5.967 11.439 1.00 93.00 77 GLY A C 1
ATOM 576 O O . GLY A 1 77 ? -16.905 6.736 11.823 1.00 93.00 77 GLY A O 1
ATOM 577 N N . GLN A 1 78 ? -15.444 6.088 10.244 1.00 93.38 78 GLN A N 1
ATOM 578 C CA . GLN A 1 78 ? -15.856 7.044 9.217 1.00 93.38 78 GLN A CA 1
ATOM 579 C C . GLN A 1 78 ? -16.484 6.317 8.021 1.00 93.38 78 GLN A C 1
ATOM 581 O O . GLN A 1 78 ? -16.166 5.162 7.741 1.00 93.38 78 GLN A O 1
ATOM 586 N N . SER A 1 79 ? -17.395 6.990 7.319 1.00 92.00 79 SER A N 1
ATOM 587 C CA . SER A 1 79 ? -18.007 6.491 6.078 1.00 92.00 79 SER A CA 1
ATOM 588 C C . SER A 1 79 ? -17.295 7.003 4.825 1.00 92.00 79 SER A C 1
ATOM 590 O O . SER A 1 79 ? -17.331 6.351 3.780 1.00 92.00 79 SER A O 1
ATOM 592 N N . GLU A 1 80 ? -16.645 8.162 4.916 1.00 96.31 80 GLU A N 1
ATOM 593 C CA . GLU A 1 80 ? -15.969 8.770 3.780 1.00 96.31 80 GLU A CA 1
ATOM 594 C C . GLU A 1 80 ? -14.658 8.064 3.459 1.00 96.31 80 GLU A C 1
ATOM 596 O O . GLU A 1 80 ? -13.893 7.652 4.333 1.00 96.31 80 GLU A O 1
ATOM 601 N N . SER A 1 81 ? -14.414 7.918 2.160 1.00 97.44 81 SER A N 1
ATOM 602 C CA . SER A 1 81 ? -13.207 7.302 1.633 1.00 97.44 81 SER A CA 1
ATOM 603 C C . SER A 1 81 ? -12.469 8.286 0.746 1.00 97.44 81 SER A C 1
ATOM 605 O O . SER A 1 81 ? -13.091 9.062 0.024 1.00 97.44 81 SER A O 1
ATOM 607 N N . PHE A 1 82 ? -11.147 8.199 0.748 1.00 97.25 82 PHE A N 1
ATOM 608 C CA . PHE A 1 82 ? -10.276 9.011 -0.092 1.00 97.25 82 PHE A CA 1
ATOM 609 C C . PHE A 1 82 ? -9.280 8.127 -0.838 1.00 97.25 82 PHE A C 1
ATOM 611 O O . PHE A 1 82 ? -9.058 6.968 -0.478 1.00 97.25 82 PHE A O 1
ATOM 618 N N . TRP A 1 83 ? -8.707 8.675 -1.904 1.00 97.00 83 TRP A N 1
ATOM 619 C CA . TRP A 1 83 ? -7.640 8.033 -2.660 1.00 97.00 83 TRP A CA 1
ATOM 620 C C . TRP A 1 83 ? -6.294 8.611 -2.244 1.00 97.00 83 TRP A C 1
ATOM 622 O O . TRP A 1 83 ? -6.173 9.822 -2.046 1.00 97.00 83 TRP A O 1
ATOM 632 N N . ILE A 1 84 ? -5.309 7.730 -2.125 1.00 93.94 84 ILE A N 1
ATOM 633 C CA . ILE A 1 84 ? -3.884 8.056 -2.016 1.00 93.94 84 ILE A CA 1
ATOM 634 C C . ILE A 1 84 ? -3.123 7.457 -3.182 1.00 93.94 84 ILE A C 1
ATOM 636 O O . ILE A 1 84 ? -3.635 6.465 -3.757 1.00 93.94 84 ILE A O 1
#

Sequence (84 aa):
MATAHRIAILCIQETKIAAWSPELVREIRGARLTKCIALPAIGTSGGAAILWDKELVIVSSYAIGIFAITARVTFLGQSESFWI

Foldseek 3Di:
DDDPDDDFKDKDKQAQAQDDDQVNLCVVHNDFQRDKDKAGQDVHRMIIMMTGGPQFKDFPDWDDDPRDIKTWIDTPVGPDIDID

Secondary structure (DSSP, 8-state):
-------SEEEEEEE--S---HHHHHHHH-TT--EEEEE--SSSS-EEEEEE-TTTEEEEEEEE-SS-EEEEEEETT---EEE-

Radius of gyration: 13.4 Å; Cα contacts (8 Å, |Δi|>4): 163; chains: 1; bounding box: 34×24×40 Å

Organism: Hordeum vulgare subsp. vulgare (NCBI:txid112509)

InterPro domains:
  IPR036691 Endonuclease/exonuclease/phosphatase superfamily [SSF56219] (5-81)

Mean predicted aligned error: 4.79 Å